Protein AF-A0A431LJW6-F1 (afdb_monomer_lite)

Foldseek 3Di:
DDDDDDDDDDDDDDDPPPPPVPPDPPVPVPVPPVPVVPCDDPDDCLVVLLVQLVVQLVVCVVPHPVSNVVSVVSNVVSVVVVVVVVVVVVVD

pLDDT: mean 73.02, std 16.66, range [39.94, 94.06]

Secondary structure (DSSP, 8-state):
----------------------S----------------PPPPPSHHHHHHHHHHHHHHHHHH-HHHHHHHHHHHHHHHHHHHHHHHHHTT-

Sequence (92 aa):
MMSEDQQPDKAKEPSAEVKTENESVETEWIPGEQLELIRIPPPTIWPATLALGTTGIAFGVVTHWILSLAGLFLFLLGAAGWIEDMRKDVLQ

Radius of gyration: 37.44 Å; chains: 1; bounding box: 113×46×36 Å

Structure (mmCIF, N/CA/C/O backbone):
data_AF-A0A431LJW6-F1
#
_entry.id   AF-A0A431LJW6-F1
#
loop_
_atom_site.group_PDB
_atom_site.id
_atom_site.type_symbol
_atom_site.label_atom_id
_atom_site.label_alt_id
_atom_site.label_comp_id
_atom_site.label_asym_id
_atom_site.label_entity_id
_atom_site.label_seq_id
_atom_site.pdbx_PDB_ins_code
_atom_site.Cartn_x
_atom_site.Cartn_y
_atom_site.Cartn_z
_atom_site.occupancy
_atom_site.B_iso_or_equiv
_atom_site.auth_seq_id
_atom_site.auth_comp_id
_atom_site.auth_asym_id
_atom_site.auth_atom_id
_atom_site.pdbx_PDB_model_num
ATOM 1 N N . MET A 1 1 ? -97.410 39.929 -9.013 1.00 42.62 1 MET A N 1
ATOM 2 C CA . MET A 1 1 ? -97.538 39.427 -7.630 1.00 42.62 1 MET A CA 1
ATOM 3 C C . MET A 1 1 ? -96.643 38.187 -7.552 1.00 42.62 1 MET A C 1
ATOM 5 O O . MET A 1 1 ? -97.151 37.098 -7.749 1.00 42.62 1 MET A O 1
ATOM 9 N N . MET A 1 2 ? -95.311 38.227 -7.649 1.00 39.94 2 MET A N 1
ATOM 10 C CA . MET A 1 2 ? -94.229 38.999 -7.009 1.00 39.94 2 MET A CA 1
ATOM 11 C C . MET A 1 2 ? -94.112 38.783 -5.494 1.00 39.94 2 MET A C 1
ATOM 13 O O . MET A 1 2 ? -95.020 39.186 -4.772 1.00 39.94 2 MET A O 1
ATOM 17 N N . SER A 1 3 ? -92.952 38.224 -5.124 1.00 47.12 3 SER A N 1
ATOM 18 C CA . SER A 1 3 ? -92.307 38.127 -3.806 1.00 47.12 3 SER A CA 1
ATOM 19 C C . SER A 1 3 ? -92.845 37.038 -2.874 1.00 47.12 3 SER A C 1
ATOM 21 O O . SER A 1 3 ? -94.008 37.039 -2.494 1.00 47.12 3 SER A O 1
ATOM 23 N N . GLU A 1 4 ? -92.102 35.935 -2.731 1.00 58.19 4 GLU A N 1
ATOM 24 C CA . GLU A 1 4 ? -90.924 35.798 -1.847 1.00 58.19 4 GLU A CA 1
ATOM 25 C C . GLU A 1 4 ? -91.363 35.882 -0.401 1.00 58.19 4 GLU A C 1
ATOM 27 O O . GLU A 1 4 ? -91.569 36.976 0.091 1.00 58.19 4 GLU A O 1
ATOM 32 N N . ASP A 1 5 ? -91.479 34.723 0.244 1.00 46.19 5 ASP A N 1
ATOM 33 C CA . ASP A 1 5 ? -91.149 34.567 1.652 1.00 46.19 5 ASP A CA 1
ATOM 34 C C . ASP A 1 5 ? -90.956 33.075 1.957 1.00 46.19 5 ASP A C 1
ATOM 36 O O . ASP A 1 5 ? -91.814 32.230 1.704 1.00 46.19 5 ASP A O 1
ATOM 40 N N . GLN A 1 6 ? -89.797 32.799 2.544 1.00 50.00 6 GLN A N 1
ATOM 41 C CA . GLN A 1 6 ? -89.568 31.719 3.494 1.00 50.00 6 GLN A CA 1
ATOM 42 C C . GLN A 1 6 ? -89.463 30.268 2.984 1.00 50.00 6 GLN A C 1
ATOM 44 O O . GLN A 1 6 ? -90.342 29.428 3.160 1.00 50.00 6 GLN A O 1
ATOM 49 N N . GLN A 1 7 ? -88.249 29.933 2.535 1.00 68.12 7 GLN A N 1
ATOM 50 C CA . GLN A 1 7 ? -87.603 28.665 2.899 1.00 68.12 7 GLN A CA 1
ATOM 51 C C . GLN A 1 7 ? -87.509 28.589 4.437 1.00 68.12 7 GLN A C 1
ATOM 53 O O . GLN A 1 7 ? -87.119 29.582 5.059 1.00 68.12 7 GLN A O 1
ATOM 58 N N . PRO A 1 8 ? -87.828 27.455 5.081 1.00 51.97 8 PRO A N 1
ATOM 59 C CA . PRO A 1 8 ? -86.726 26.711 5.691 1.00 51.97 8 PRO A CA 1
ATOM 60 C C . PRO A 1 8 ? -86.987 25.204 5.818 1.00 51.97 8 PRO A C 1
ATOM 62 O O . PRO A 1 8 ? -88.110 24.723 5.751 1.00 51.97 8 PRO A O 1
ATOM 65 N N . ASP A 1 9 ? -85.913 24.500 6.154 1.00 45.84 9 ASP A N 1
ATOM 66 C CA . ASP A 1 9 ? -85.945 23.195 6.805 1.00 45.84 9 ASP A CA 1
ATOM 67 C C . ASP A 1 9 ? -86.200 22.002 5.876 1.00 45.84 9 ASP A C 1
ATOM 69 O O . ASP A 1 9 ? -87.316 21.551 5.640 1.00 45.84 9 ASP A O 1
ATOM 73 N N . LYS A 1 10 ? -85.111 21.356 5.468 1.00 50.47 10 LYS A N 1
ATOM 74 C CA . LYS A 1 10 ? -84.586 20.255 6.284 1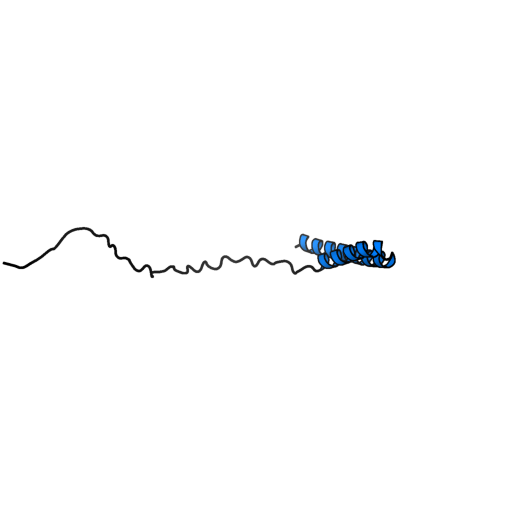.00 50.47 10 LYS A CA 1
ATOM 75 C C . LYS A 1 10 ? -83.702 19.369 5.421 1.00 50.47 10 LYS A C 1
ATOM 77 O O . LYS A 1 10 ? -84.186 18.725 4.502 1.00 50.47 10 LYS A O 1
ATOM 82 N N . ALA A 1 11 ? -82.454 19.250 5.867 1.00 51.31 11 ALA A N 1
ATOM 83 C CA . ALA A 1 11 ? -81.555 18.127 5.628 1.00 51.31 11 ALA A CA 1
ATOM 84 C C . ALA A 1 11 ? -81.149 17.863 4.165 1.00 51.31 11 ALA A C 1
ATOM 86 O O . ALA A 1 11 ? -81.958 17.654 3.281 1.00 51.31 11 ALA A O 1
ATOM 87 N N . LYS A 1 12 ? -79.881 17.711 3.835 1.00 54.44 12 LYS A N 1
ATOM 88 C CA . LYS A 1 12 ? -78.667 17.601 4.629 1.00 54.44 12 LYS A CA 1
ATOM 89 C C . LYS A 1 12 ? -77.560 17.802 3.608 1.00 54.44 12 LYS A C 1
ATOM 91 O O . LYS A 1 12 ? -77.595 17.227 2.523 1.00 54.44 12 LYS A O 1
ATOM 96 N N . GLU A 1 13 ? -76.636 18.658 3.978 1.00 58.00 13 GLU A N 1
ATOM 97 C CA . GLU A 1 13 ? -75.422 18.991 3.259 1.00 58.00 13 GLU A CA 1
ATOM 98 C C . GLU A 1 13 ? -74.575 17.711 3.060 1.00 58.00 13 GLU A C 1
ATOM 100 O O . GLU A 1 13 ? -74.795 16.694 3.728 1.00 58.00 13 GLU A O 1
ATOM 105 N N . PRO A 1 14 ? -73.596 17.736 2.154 1.00 50.03 14 PRO A N 1
ATOM 106 C CA . PRO A 1 14 ? -72.348 18.310 2.615 1.00 50.03 14 PRO A CA 1
ATOM 107 C C . PRO A 1 14 ? -71.778 19.254 1.571 1.00 50.03 14 PRO A C 1
ATOM 109 O O . PRO A 1 14 ? -71.476 18.865 0.444 1.00 50.03 14 PRO A O 1
ATOM 112 N N . SER A 1 15 ? -71.618 20.504 1.991 1.00 51.66 15 SER A N 1
ATOM 113 C CA . SER A 1 15 ? -70.302 21.120 2.020 1.00 51.66 15 SER A CA 1
ATOM 114 C C . SER A 1 15 ? -69.332 20.557 0.981 1.00 51.66 15 SER A C 1
ATOM 116 O O . SER A 1 15 ? -68.401 19.832 1.308 1.00 51.66 15 SER A O 1
ATOM 118 N N . ALA A 1 16 ? -69.466 21.031 -0.256 1.00 51.91 16 ALA A N 1
ATOM 119 C CA . ALA A 1 16 ? -68.287 21.416 -1.023 1.00 51.91 16 ALA A CA 1
ATOM 120 C C . ALA A 1 16 ? -67.737 22.735 -0.447 1.00 51.91 16 ALA A C 1
ATOM 122 O O . ALA A 1 16 ? -67.446 23.691 -1.163 1.00 51.91 16 ALA A O 1
ATOM 123 N N . GLU A 1 17 ? -67.630 22.789 0.882 1.00 49.00 17 GLU A N 1
ATOM 124 C CA . GLU A 1 17 ? -66.636 23.601 1.530 1.00 49.00 17 GLU A CA 1
ATOM 125 C C . GLU A 1 17 ? -65.344 22.950 1.058 1.00 49.00 17 GLU A C 1
ATOM 127 O O . GLU A 1 17 ? -64.940 21.887 1.529 1.00 49.00 17 GLU A O 1
ATOM 132 N N . VAL A 1 18 ? -64.731 23.556 0.043 1.00 57.34 18 VAL A N 1
ATOM 133 C CA . VAL A 1 18 ? -63.283 23.511 -0.093 1.00 57.34 18 VAL A CA 1
ATOM 134 C C . VAL A 1 18 ? -62.794 24.168 1.189 1.00 57.34 18 VAL A C 1
ATOM 136 O O . VAL A 1 18 ? -62.505 25.363 1.229 1.00 57.34 18 VAL A O 1
ATOM 139 N N . LYS A 1 19 ? -62.836 23.388 2.275 1.00 49.03 19 LYS A N 1
ATOM 140 C CA . LYS A 1 19 ? -62.173 23.685 3.516 1.00 49.03 19 LYS A CA 1
ATOM 141 C C . LYS A 1 19 ? -60.743 23.745 3.052 1.00 49.03 19 LYS A C 1
ATOM 143 O O . LYS A 1 19 ? -60.156 22.751 2.631 1.00 49.03 19 LYS A O 1
ATOM 148 N N . THR A 1 20 ? -60.269 24.976 2.968 1.00 54.34 20 THR A N 1
ATOM 149 C CA . THR A 1 20 ? -58.883 25.314 3.173 1.00 54.34 20 THR A CA 1
ATOM 150 C C . THR A 1 20 ? -58.378 24.371 4.253 1.00 54.34 20 THR A C 1
ATOM 152 O O . THR A 1 20 ? -58.577 24.598 5.439 1.00 54.34 20 THR A O 1
ATOM 155 N N . GLU A 1 21 ? -57.791 23.256 3.839 1.00 54.78 21 GLU A N 1
ATOM 156 C CA . GLU A 1 21 ? -56.979 22.411 4.695 1.00 54.78 21 GLU A CA 1
ATOM 157 C C . GLU A 1 21 ? -55.599 23.078 4.707 1.00 54.78 21 GLU A C 1
ATOM 159 O O . GLU A 1 21 ? -54.579 22.564 4.270 1.00 54.78 21 GLU A O 1
ATOM 164 N N . ASN A 1 22 ? -55.621 24.336 5.143 1.00 59.59 22 ASN A N 1
ATOM 165 C CA . ASN A 1 22 ? -54.533 25.012 5.821 1.00 59.59 22 ASN A CA 1
ATOM 166 C C . ASN A 1 22 ? -54.617 24.694 7.326 1.00 59.59 22 ASN A C 1
ATOM 168 O O . ASN A 1 22 ? -54.201 25.495 8.158 1.00 59.59 22 ASN A O 1
ATOM 172 N N . GLU A 1 23 ? -55.170 23.530 7.670 1.00 55.78 23 GLU A N 1
ATOM 173 C CA . GLU A 1 23 ? -55.279 23.013 9.021 1.00 55.78 23 GLU A CA 1
ATOM 174 C C . GLU A 1 23 ? -54.340 21.816 9.113 1.00 55.78 23 GLU A C 1
ATOM 176 O O . GLU A 1 23 ? -54.648 20.705 8.698 1.00 55.78 23 GLU A O 1
ATOM 181 N N . SER A 1 24 ? -53.141 22.124 9.604 1.00 57.41 24 SER A N 1
ATOM 182 C CA . SER A 1 24 ? -52.229 21.182 10.238 1.00 57.41 24 SER A CA 1
ATOM 183 C C . SER A 1 24 ? -51.937 19.900 9.450 1.00 57.41 24 SER A C 1
ATOM 185 O O . SER A 1 24 ? -52.289 18.803 9.878 1.00 57.41 24 SER A O 1
ATOM 187 N N . VAL A 1 25 ? -51.050 20.001 8.452 1.00 59.78 25 VAL A N 1
ATOM 188 C CA . VAL A 1 25 ? -49.875 19.124 8.560 1.00 59.78 25 VAL A CA 1
ATOM 189 C C . VAL A 1 25 ? -49.173 19.609 9.818 1.00 59.78 25 VAL A C 1
ATOM 191 O O . VAL A 1 25 ? -48.335 20.510 9.778 1.00 59.78 25 VAL A O 1
ATOM 194 N N . GLU A 1 26 ? -49.635 19.108 10.965 1.00 58.09 26 GLU A N 1
ATOM 195 C CA . GLU A 1 26 ? -48.829 19.098 12.161 1.00 58.09 26 GLU A CA 1
ATOM 196 C C . GLU A 1 26 ? -47.521 18.504 11.668 1.00 58.09 26 GLU A C 1
ATOM 198 O O . GLU A 1 26 ? -47.460 17.377 11.172 1.00 58.09 26 GLU A O 1
ATOM 203 N N . THR A 1 27 ? -46.478 19.324 11.680 1.00 62.41 27 THR A N 1
ATOM 204 C CA . THR A 1 27 ? -45.138 18.811 11.844 1.00 62.41 27 THR A CA 1
ATOM 205 C C . THR A 1 27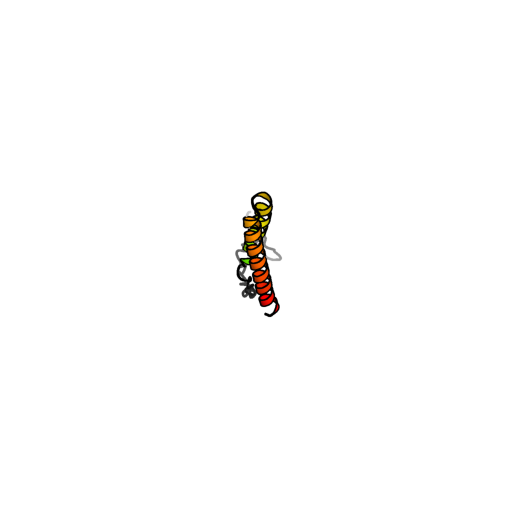 ? -45.196 18.067 13.169 1.00 62.41 27 THR A C 1
ATOM 207 O O . THR A 1 27 ? -44.833 18.631 14.203 1.00 62.41 27 THR A O 1
ATOM 210 N N . GLU A 1 28 ? -45.759 16.856 13.163 1.00 61.03 28 GLU A N 1
ATOM 211 C CA . GLU A 1 28 ? -45.567 15.892 14.215 1.00 61.03 28 GLU A CA 1
ATOM 212 C C . GLU A 1 28 ? -44.068 15.698 14.153 1.00 61.03 28 GLU A C 1
ATOM 214 O O . GLU A 1 28 ? -43.508 15.076 13.245 1.00 61.03 28 GLU A O 1
ATOM 219 N N . TRP A 1 29 ? -43.406 16.460 15.017 1.00 67.56 29 TRP A N 1
ATOM 220 C CA . TRP A 1 29 ? -42.002 16.343 15.270 1.00 67.56 29 TRP A CA 1
ATOM 221 C C . TRP A 1 29 ? -41.869 14.909 15.731 1.00 67.56 29 TRP A C 1
ATOM 223 O O . TRP A 1 29 ? -42.184 14.610 16.880 1.00 67.56 29 TRP A O 1
ATOM 233 N N . ILE A 1 30 ? -41.512 14.017 14.801 1.00 67.88 30 ILE A N 1
ATOM 234 C CA . ILE A 1 30 ? -41.172 12.649 15.144 1.00 67.88 30 ILE A CA 1
ATOM 235 C C . ILE A 1 30 ? -40.054 12.828 16.158 1.00 67.88 30 ILE A C 1
ATOM 237 O O . ILE A 1 30 ? -39.014 1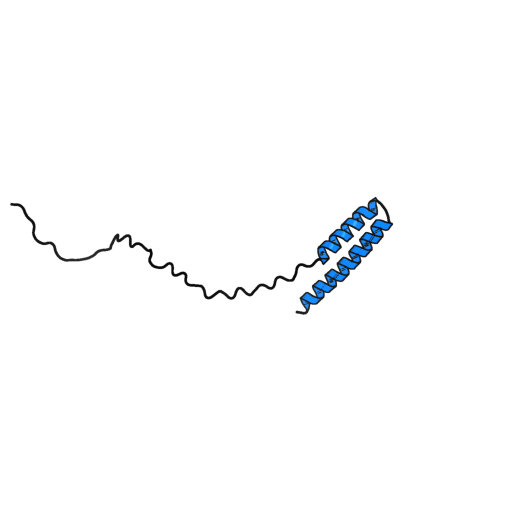3.383 15.780 1.00 67.88 30 ILE A O 1
ATOM 241 N N . PRO A 1 31 ? -40.300 12.505 17.442 1.00 69.12 31 PRO A N 1
ATOM 242 C CA . PRO A 1 31 ? -39.352 12.761 18.502 1.00 69.12 31 PRO A CA 1
ATOM 243 C C . PRO A 1 31 ? -38.100 12.036 18.103 1.00 69.12 31 PRO A C 1
ATOM 245 O O . PRO A 1 31 ? -38.148 10.810 18.073 1.00 69.12 31 PRO A O 1
ATOM 248 N N . GLY A 1 32 ? -37.094 12.820 17.676 1.00 64.69 32 GLY A N 1
ATOM 249 C CA . GLY A 1 32 ? -36.112 12.390 16.686 1.00 64.69 32 GLY A CA 1
ATOM 250 C C . GLY A 1 32 ? -35.821 10.929 16.896 1.00 64.69 32 GLY A C 1
ATOM 251 O O . GLY A 1 32 ? -35.265 10.609 17.951 1.00 64.69 32 GLY A O 1
ATOM 252 N N . GLU A 1 33 ? -36.303 10.068 15.976 1.00 61.62 33 GLU A N 1
ATOM 253 C CA . GLU A 1 33 ? -35.861 8.676 15.928 1.00 61.62 33 GLU A CA 1
ATOM 254 C C . GLU A 1 33 ? -34.383 8.789 16.188 1.00 61.62 33 GLU A C 1
ATOM 256 O O . GLU A 1 33 ? -33.723 9.535 15.462 1.00 61.62 33 GLU A O 1
ATOM 261 N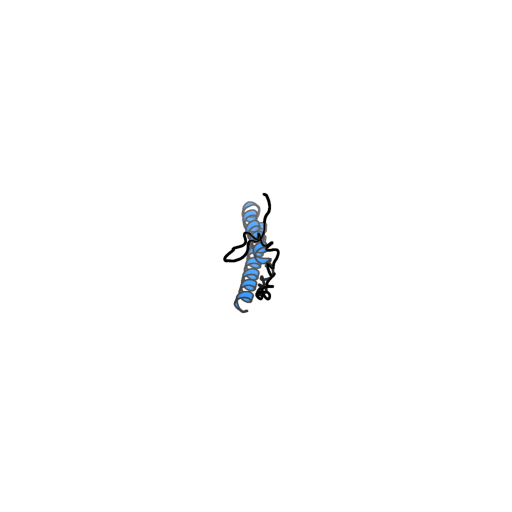 N . GLN A 1 34 ? -33.944 8.267 17.337 1.00 62.03 34 GLN A N 1
ATOM 262 C CA . GLN A 1 34 ? -32.589 8.439 17.818 1.00 62.03 34 GLN A CA 1
ATOM 263 C C . GLN A 1 34 ? -31.768 7.909 16.664 1.00 62.03 34 GLN A C 1
ATOM 265 O O . GLN A 1 34 ? -31.727 6.695 16.474 1.00 62.03 34 GLN A O 1
ATOM 270 N N . LEU A 1 35 ? -31.278 8.814 15.811 1.00 63.84 35 LEU A N 1
ATOM 271 C CA . LEU A 1 35 ? -30.509 8.474 14.640 1.00 63.84 35 LEU A CA 1
ATOM 272 C C . LEU A 1 35 ? -29.273 7.951 15.315 1.00 63.84 35 LEU A C 1
ATOM 274 O O . LEU A 1 35 ? -28.454 8.763 15.749 1.00 63.84 35 LEU A O 1
ATOM 278 N N . GLU A 1 36 ? -29.262 6.637 15.572 1.00 64.81 36 GLU A N 1
ATOM 279 C CA . GLU A 1 36 ? -28.173 5.921 16.202 1.00 64.81 36 GLU A CA 1
ATOM 280 C C . GLU A 1 36 ? -26.981 6.478 15.478 1.00 64.81 36 GLU A C 1
ATOM 282 O O . GLU A 1 36 ? -26.904 6.337 14.256 1.00 64.81 36 GLU A O 1
ATOM 287 N N . LEU A 1 37 ? -26.216 7.305 16.195 1.00 65.44 37 LEU A N 1
ATOM 288 C CA . LEU A 1 37 ? -25.276 8.219 15.584 1.00 65.44 37 LEU A CA 1
ATOM 289 C C . LEU A 1 37 ? -24.239 7.296 14.982 1.00 65.44 37 LEU A C 1
ATOM 291 O O . LEU A 1 37 ? -23.363 6.828 15.710 1.00 65.44 37 LEU A O 1
ATOM 295 N N . ILE A 1 38 ? -24.448 6.915 13.716 1.00 70.25 38 ILE A N 1
ATOM 296 C CA . ILE A 1 38 ? -23.803 5.748 13.144 1.00 70.25 38 ILE A CA 1
ATOM 297 C C . ILE A 1 38 ? -22.343 6.135 13.141 1.00 70.25 38 ILE A C 1
ATOM 299 O O . ILE A 1 38 ? -21.921 7.079 12.466 1.00 70.25 38 ILE A O 1
ATOM 303 N N . ARG A 1 39 ? -21.596 5.521 14.056 1.00 71.56 39 ARG A N 1
ATOM 304 C CA . ARG A 1 39 ? -20.210 5.876 14.293 1.00 71.56 39 ARG A CA 1
ATOM 305 C C . ARG A 1 39 ? -19.473 5.284 13.112 1.00 71.56 39 ARG A C 1
ATOM 307 O O . ARG A 1 39 ? -19.053 4.134 13.153 1.00 71.56 39 ARG A O 1
ATOM 314 N N . ILE A 1 40 ? -19.413 6.038 12.016 1.00 75.19 40 ILE A N 1
ATOM 315 C CA . ILE A 1 40 ? -18.647 5.611 10.857 1.00 75.19 40 ILE A CA 1
ATOM 316 C C . ILE A 1 40 ? -17.203 5.518 11.347 1.00 75.19 40 ILE A C 1
ATOM 318 O O . ILE A 1 40 ? -16.702 6.497 11.921 1.00 75.19 40 ILE A O 1
ATOM 322 N N . PRO A 1 41 ? -16.563 4.343 11.211 1.00 72.31 41 PRO A N 1
ATOM 323 C CA . PRO A 1 41 ? -15.183 4.188 11.621 1.00 72.31 41 PRO A CA 1
ATOM 324 C C . PRO A 1 41 ? -14.345 5.263 10.921 1.00 72.31 41 PRO A C 1
ATOM 326 O O . PRO A 1 41 ? -14.628 5.624 9.771 1.00 72.31 41 PRO A O 1
ATOM 329 N N . PRO A 1 42 ? -13.360 5.844 11.622 1.00 73.19 42 PRO A N 1
ATOM 330 C CA . PRO A 1 42 ? -12.548 6.909 11.062 1.00 73.19 42 PRO A CA 1
ATOM 331 C C . PRO A 1 42 ? -11.911 6.447 9.742 1.00 73.19 42 PRO A C 1
ATOM 333 O O . PRO A 1 42 ? -11.579 5.269 9.596 1.00 73.19 42 PRO A O 1
ATOM 336 N N . PRO A 1 43 ? -11.741 7.351 8.763 1.00 74.12 43 PRO A N 1
ATOM 337 C CA . PRO A 1 43 ? -11.192 6.991 7.463 1.00 74.12 43 PRO A CA 1
ATOM 338 C C . PRO A 1 43 ? -9.814 6.329 7.619 1.00 74.12 43 PRO A C 1
ATOM 340 O O . PRO A 1 43 ? -8.877 6.934 8.140 1.00 74.12 43 PRO A O 1
ATOM 343 N N . THR A 1 44 ? -9.699 5.080 7.159 1.00 81.44 44 THR A N 1
ATOM 344 C CA . THR A 1 44 ? -8.472 4.278 7.240 1.00 81.44 44 THR A CA 1
ATOM 345 C C . THR A 1 44 ? -7.543 4.580 6.060 1.00 81.44 44 THR A C 1
ATOM 347 O O . THR A 1 44 ? -7.944 4.532 4.896 1.00 81.44 44 THR A O 1
ATOM 350 N N . ILE A 1 45 ? -6.282 4.924 6.343 1.00 85.50 45 ILE A N 1
ATOM 351 C CA . ILE A 1 45 ? -5.276 5.267 5.316 1.00 85.50 45 ILE A CA 1
ATOM 352 C C . ILE A 1 45 ? -4.624 4.016 4.697 1.00 85.50 45 ILE A C 1
ATOM 354 O O . ILE A 1 45 ? -3.992 4.082 3.642 1.00 85.50 45 ILE A O 1
ATOM 358 N N . TRP A 1 46 ? -4.778 2.855 5.336 1.00 86.75 46 TRP A N 1
ATOM 359 C CA . TRP A 1 46 ? -4.075 1.624 4.974 1.00 86.75 46 TRP A CA 1
ATOM 360 C C . TRP A 1 46 ? -4.338 1.111 3.546 1.00 86.75 46 TRP A C 1
ATOM 362 O O . TRP A 1 46 ? -3.365 0.736 2.882 1.00 86.75 46 TRP A O 1
ATOM 372 N N . PRO A 1 47 ? -5.577 1.148 3.006 1.00 85.94 47 PRO A N 1
ATOM 373 C CA . PRO A 1 47 ? -5.844 0.737 1.626 1.00 85.94 47 PRO A CA 1
ATOM 374 C C . PRO A 1 47 ? -5.081 1.580 0.597 1.00 85.94 47 PRO A C 1
ATOM 376 O O . PRO A 1 47 ? -4.610 1.054 -0.412 1.00 85.94 47 PRO A O 1
ATOM 379 N N . ALA A 1 48 ? -4.906 2.878 0.865 1.00 89.06 48 ALA A N 1
ATOM 380 C CA . ALA A 1 48 ? -4.155 3.771 -0.013 1.00 89.06 48 ALA A CA 1
ATOM 381 C C . ALA A 1 48 ? -2.661 3.410 -0.030 1.00 89.06 48 ALA A C 1
ATOM 383 O O . ALA A 1 48 ? -2.059 3.330 -1.102 1.00 89.06 48 ALA A O 1
ATOM 384 N N . THR A 1 49 ? -2.075 3.115 1.136 1.00 90.06 49 THR A N 1
ATOM 385 C CA . THR A 1 49 ? -0.682 2.648 1.249 1.00 90.06 49 THR A CA 1
ATOM 386 C C . THR A 1 49 ? -0.468 1.323 0.510 1.00 90.06 49 THR A C 1
ATOM 388 O O . THR A 1 49 ? 0.521 1.173 -0.210 1.00 90.06 49 THR A O 1
ATOM 391 N N . LEU A 1 50 ? -1.411 0.382 0.623 1.00 90.94 50 LEU A N 1
ATOM 392 C CA . LEU A 1 50 ? -1.383 -0.888 -0.112 1.00 90.94 50 LEU A CA 1
ATOM 393 C C . LEU A 1 50 ? -1.445 -0.695 -1.630 1.00 90.94 50 LEU A C 1
ATOM 395 O O . LEU A 1 50 ? -0.673 -1.324 -2.361 1.00 90.94 50 LEU A O 1
ATOM 399 N N . ALA A 1 51 ? -2.330 0.180 -2.111 1.00 92.19 51 ALA A N 1
ATOM 400 C CA . ALA A 1 51 ? -2.443 0.498 -3.532 1.00 92.19 51 ALA A CA 1
ATOM 401 C C . ALA A 1 51 ? -1.151 1.132 -4.073 1.00 92.19 51 ALA A C 1
ATOM 403 O O . ALA A 1 51 ? -0.674 0.744 -5.143 1.00 92.19 51 ALA A O 1
ATOM 404 N N . LEU A 1 52 ? -0.540 2.045 -3.309 1.00 92.00 52 LEU A N 1
ATOM 405 C CA . LEU A 1 52 ? 0.751 2.657 -3.636 1.00 92.00 52 LEU A CA 1
ATOM 406 C C . LEU A 1 52 ? 1.878 1.620 -3.699 1.00 92.00 52 LEU A C 1
ATOM 408 O O . LEU A 1 52 ? 2.623 1.595 -4.679 1.00 92.00 52 LEU A O 1
ATOM 412 N N . GLY A 1 53 ? 1.971 0.733 -2.704 1.00 91.88 53 GLY A N 1
ATOM 413 C CA . GLY A 1 53 ? 2.943 -0.363 -2.694 1.00 91.88 53 GLY A CA 1
ATOM 414 C C . GLY A 1 53 ? 2.769 -1.301 -3.889 1.00 91.88 53 GLY A C 1
ATOM 415 O O . GLY A 1 53 ? 3.726 -1.555 -4.614 1.00 91.88 53 GLY A O 1
ATOM 416 N N . THR A 1 54 ? 1.536 -1.734 -4.163 1.00 92.94 54 THR A N 1
ATOM 417 C CA . THR A 1 54 ? 1.210 -2.622 -5.296 1.00 92.94 54 THR A CA 1
ATOM 418 C C . THR A 1 54 ? 1.554 -1.979 -6.639 1.00 92.94 54 THR A C 1
ATOM 420 O O . THR A 1 54 ? 2.187 -2.608 -7.486 1.00 92.94 54 THR A O 1
ATOM 423 N N . THR A 1 55 ? 1.195 -0.705 -6.819 1.00 94.06 55 THR A N 1
ATOM 424 C CA . THR A 1 55 ? 1.527 0.067 -8.026 1.00 94.06 55 THR A CA 1
ATOM 425 C C . THR A 1 55 ? 3.040 0.204 -8.180 1.00 94.06 55 THR A C 1
ATOM 427 O O . THR A 1 55 ? 3.571 0.007 -9.272 1.00 94.06 55 THR A O 1
ATOM 430 N N . GLY A 1 56 ? 3.750 0.475 -7.080 1.00 91.44 56 GLY A N 1
ATOM 431 C CA . GLY A 1 56 ? 5.208 0.548 -7.046 1.00 91.44 56 GLY A CA 1
ATOM 432 C C . GLY A 1 56 ? 5.886 -0.777 -7.399 1.00 91.44 56 GLY A C 1
ATOM 433 O O . GLY A 1 56 ? 6.858 -0.766 -8.147 1.00 91.44 56 GLY A O 1
ATOM 434 N N . ILE A 1 57 ? 5.358 -1.916 -6.938 1.00 92.00 57 ILE A N 1
ATOM 435 C CA . ILE A 1 57 ? 5.843 -3.250 -7.331 1.00 92.00 57 ILE A CA 1
ATOM 436 C C . ILE A 1 57 ? 5.624 -3.459 -8.828 1.00 92.00 57 ILE A C 1
ATOM 438 O O . ILE A 1 57 ? 6.573 -3.775 -9.541 1.00 92.00 57 ILE A O 1
ATOM 442 N N . ALA A 1 58 ? 4.398 -3.245 -9.317 1.00 90.56 58 ALA A N 1
ATOM 443 C CA . ALA A 1 58 ? 4.059 -3.446 -10.725 1.00 90.56 58 ALA A CA 1
ATOM 444 C C . ALA A 1 58 ? 4.937 -2.588 -11.652 1.00 90.56 58 ALA A C 1
ATOM 446 O O . ALA A 1 58 ? 5.456 -3.080 -12.652 1.00 90.56 58 ALA A O 1
ATOM 447 N N . PHE A 1 59 ? 5.164 -1.325 -11.288 1.00 91.50 59 PHE A N 1
ATOM 448 C CA . PHE A 1 59 ? 6.036 -0.417 -12.030 1.00 91.50 59 PHE A CA 1
ATOM 449 C C . PHE A 1 59 ? 7.530 -0.753 -11.867 1.00 91.50 59 PHE A C 1
ATOM 451 O O . PHE A 1 59 ? 8.312 -0.667 -12.818 1.00 91.50 59 PHE A O 1
ATOM 458 N N . GLY A 1 60 ? 7.938 -1.164 -10.668 1.00 89.25 60 GLY A N 1
ATOM 459 C CA . GLY A 1 60 ? 9.315 -1.507 -10.326 1.00 89.25 60 GLY A CA 1
ATOM 460 C C . GLY A 1 60 ? 9.806 -2.764 -11.032 1.00 89.25 60 GLY A C 1
ATOM 461 O O . GLY A 1 60 ? 10.926 -2.773 -11.531 1.00 89.25 60 GLY A O 1
ATOM 462 N N . VAL A 1 61 ? 8.962 -3.789 -11.171 1.00 91.75 61 VAL A N 1
ATOM 463 C CA . VAL A 1 61 ? 9.296 -5.010 -11.927 1.00 91.75 61 VAL A CA 1
ATOM 464 C C . VAL A 1 61 ? 9.679 -4.687 -13.378 1.00 91.75 61 VAL A C 1
ATOM 466 O O . VAL A 1 61 ? 10.555 -5.342 -13.938 1.00 91.75 61 VAL A O 1
ATOM 469 N N . VAL A 1 62 ? 9.071 -3.653 -13.972 1.00 89.88 62 VAL A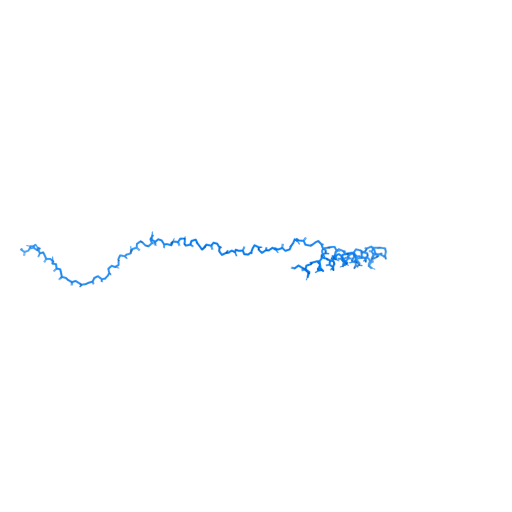 N 1
ATOM 470 C CA . VAL A 1 62 ? 9.335 -3.232 -15.359 1.00 89.88 62 VAL A CA 1
ATOM 471 C C . VAL A 1 62 ? 10.590 -2.360 -15.477 1.00 89.88 62 VAL A C 1
ATOM 473 O O . VAL A 1 62 ? 11.301 -2.440 -16.476 1.00 89.88 62 VAL A O 1
ATOM 476 N N . THR A 1 63 ? 10.873 -1.517 -14.481 1.00 90.31 63 THR A N 1
ATOM 477 C CA . THR A 1 63 ? 11.942 -0.504 -14.552 1.00 90.31 63 THR A CA 1
ATOM 478 C C . THR A 1 63 ? 13.224 -0.924 -13.837 1.00 90.31 63 THR A C 1
ATOM 480 O O . THR A 1 63 ? 14.315 -0.846 -14.410 1.00 90.31 63 THR A O 1
ATOM 483 N N . HIS A 1 64 ? 13.124 -1.331 -12.568 1.00 90.81 64 HIS A N 1
ATOM 484 C CA . HIS A 1 64 ? 14.281 -1.642 -11.739 1.00 90.81 64 HIS A CA 1
ATOM 485 C C . HIS A 1 64 ? 13.946 -2.457 -10.483 1.00 90.81 64 HIS A C 1
ATOM 487 O O . HIS A 1 64 ? 13.032 -2.135 -9.722 1.00 90.81 64 HIS A O 1
ATOM 493 N N . TRP A 1 65 ? 14.802 -3.434 -10.173 1.00 91.75 65 TRP A N 1
ATOM 494 C CA . TRP A 1 65 ? 14.643 -4.334 -9.024 1.00 91.75 65 TRP A CA 1
ATOM 495 C C . TRP A 1 65 ? 14.601 -3.579 -7.684 1.00 91.75 65 TRP A C 1
ATOM 497 O O . TRP A 1 65 ? 13.877 -3.974 -6.775 1.00 91.75 65 TRP A O 1
ATOM 507 N N . ILE A 1 66 ? 15.309 -2.448 -7.575 1.00 90.81 66 ILE A N 1
ATOM 508 C CA . ILE A 1 66 ? 15.301 -1.583 -6.381 1.00 90.81 66 ILE A CA 1
ATOM 509 C C . ILE A 1 66 ? 13.922 -0.956 -6.142 1.00 90.81 66 ILE A C 1
ATOM 511 O O . ILE A 1 66 ? 13.445 -0.958 -5.008 1.00 90.81 66 ILE A O 1
ATOM 515 N N . LEU A 1 67 ? 13.255 -0.460 -7.192 1.00 87.56 67 LEU A N 1
ATOM 516 C CA . LEU A 1 67 ? 11.889 0.066 -7.072 1.00 87.56 67 LEU A CA 1
ATOM 517 C C . LEU A 1 67 ? 10.915 -1.049 -6.686 1.00 87.56 67 LEU A C 1
ATOM 519 O O . LEU A 1 67 ? 10.032 -0.831 -5.860 1.00 87.56 67 LEU A O 1
ATOM 523 N N . SER A 1 68 ? 11.115 -2.255 -7.226 1.00 89.69 68 SER A N 1
ATOM 524 C CA . SER A 1 68 ? 10.314 -3.420 -6.848 1.00 89.69 68 SER A CA 1
ATOM 525 C C . SER A 1 68 ? 10.487 -3.781 -5.368 1.00 89.69 68 SER A C 1
ATOM 527 O O . SER A 1 68 ? 9.493 -4.076 -4.707 1.00 89.69 68 SER A O 1
ATOM 529 N N . LEU A 1 69 ? 11.712 -3.728 -4.825 1.00 93.25 69 LEU A N 1
ATOM 530 C CA . LEU A 1 69 ? 11.952 -3.936 -3.391 1.00 93.25 69 LEU A CA 1
ATOM 531 C C . LEU A 1 69 ? 11.275 -2.852 -2.548 1.00 93.25 69 LEU A C 1
ATOM 533 O O . LEU A 1 69 ? 10.602 -3.177 -1.573 1.00 93.25 69 LEU A O 1
ATOM 537 N N . ALA A 1 70 ? 11.421 -1.579 -2.921 1.00 93.25 70 ALA A N 1
ATOM 538 C CA . ALA A 1 70 ? 10.797 -0.473 -2.198 1.00 93.25 70 ALA A CA 1
ATOM 539 C C . ALA A 1 70 ? 9.262 -0.600 -2.173 1.00 93.25 70 ALA A C 1
ATOM 541 O O . ALA A 1 70 ? 8.646 -0.449 -1.116 1.00 93.25 70 ALA A O 1
ATOM 542 N N . GLY A 1 71 ? 8.650 -0.948 -3.310 1.00 89.62 71 GLY A N 1
ATOM 543 C CA . GLY A 1 71 ? 7.217 -1.232 -3.403 1.00 89.62 71 GLY A CA 1
ATOM 544 C C . GLY A 1 71 ? 6.794 -2.425 -2.542 1.00 89.62 71 GLY A C 1
ATOM 545 O O . GLY A 1 71 ? 5.769 -2.352 -1.868 1.00 89.62 71 GLY A O 1
ATOM 546 N N . LEU A 1 72 ? 7.601 -3.491 -2.503 1.00 92.75 72 LEU A N 1
ATOM 547 C CA . LEU A 1 72 ? 7.343 -4.667 -1.667 1.00 92.75 72 LEU A CA 1
ATOM 548 C C . LEU A 1 72 ? 7.376 -4.326 -0.176 1.00 92.75 72 LEU A C 1
ATOM 550 O O . LEU A 1 72 ? 6.490 -4.748 0.564 1.00 92.75 72 LEU A O 1
ATOM 554 N N . PHE A 1 73 ? 8.345 -3.520 0.262 1.00 94.06 73 PHE A N 1
ATOM 555 C CA . PHE A 1 73 ? 8.381 -3.010 1.632 1.00 94.06 73 PHE A CA 1
ATOM 556 C C . PHE A 1 73 ? 7.121 -2.201 1.958 1.00 94.06 73 PHE A C 1
ATOM 558 O O . PHE A 1 73 ? 6.474 -2.477 2.966 1.00 94.06 73 PHE A O 1
ATOM 565 N N . LEU A 1 74 ? 6.725 -1.259 1.094 1.00 91.62 74 LEU A N 1
ATOM 566 C CA . LEU A 1 74 ? 5.494 -0.479 1.282 1.00 91.62 74 LEU A CA 1
ATOM 567 C C . LEU A 1 74 ? 4.248 -1.365 1.360 1.00 91.62 74 LEU A C 1
ATOM 569 O O . LEU A 1 74 ? 3.388 -1.146 2.211 1.00 91.62 74 LEU A O 1
ATOM 573 N N . PHE A 1 75 ? 4.159 -2.371 0.491 1.00 92.31 75 PHE A N 1
ATOM 574 C CA . PHE A 1 75 ? 3.056 -3.322 0.475 1.00 92.31 75 PHE A CA 1
ATOM 575 C C . PHE A 1 75 ? 2.984 -4.125 1.778 1.00 92.31 75 PHE A C 1
ATOM 577 O O . PHE A 1 75 ? 1.914 -4.226 2.371 1.00 92.31 75 PHE A O 1
ATOM 584 N N . LEU A 1 76 ? 4.114 -4.641 2.269 1.00 93.69 76 LEU A N 1
ATOM 585 C CA . LEU A 1 76 ? 4.169 -5.385 3.531 1.00 93.69 76 LEU A CA 1
ATOM 586 C C . LEU A 1 76 ? 3.810 -4.505 4.735 1.00 93.69 76 LEU A C 1
ATOM 588 O O . LEU A 1 76 ? 3.049 -4.941 5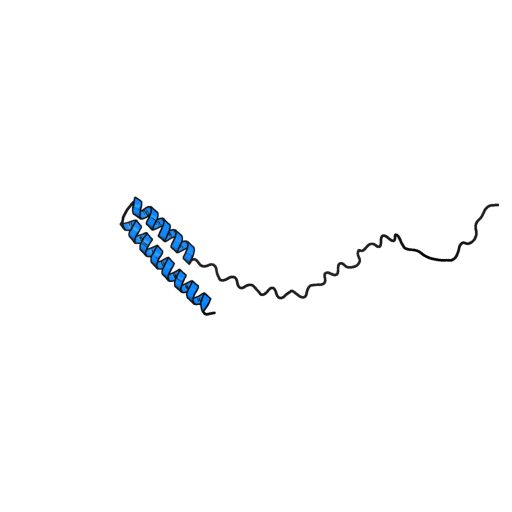.597 1.00 93.69 76 LEU A O 1
ATOM 592 N N . LEU A 1 77 ? 4.309 -3.265 4.780 1.00 90.75 77 LEU A N 1
ATOM 593 C CA . LEU A 1 77 ? 3.962 -2.302 5.831 1.00 90.75 77 LEU A CA 1
ATOM 594 C C . LEU A 1 77 ? 2.469 -1.947 5.794 1.00 90.75 77 LEU A C 1
ATOM 596 O O . LEU A 1 77 ? 1.818 -1.923 6.838 1.00 90.75 77 LEU A O 1
ATOM 600 N N . GLY A 1 78 ? 1.922 -1.705 4.600 1.00 88.88 78 GLY A N 1
ATOM 601 C CA . GLY A 1 78 ? 0.502 -1.428 4.399 1.00 88.88 78 GLY A CA 1
ATOM 602 C C . GLY A 1 78 ? -0.382 -2.608 4.801 1.00 88.88 78 GLY A C 1
ATOM 603 O O . GLY A 1 78 ? -1.374 -2.411 5.494 1.00 88.88 78 GLY A O 1
ATOM 604 N N . ALA A 1 79 ? 0.007 -3.832 4.433 1.00 89.19 79 ALA A N 1
ATOM 605 C CA . ALA A 1 79 ? -0.706 -5.051 4.805 1.00 89.19 79 ALA A CA 1
ATOM 606 C C . ALA A 1 79 ? -0.690 -5.264 6.321 1.00 89.19 79 ALA A C 1
ATOM 608 O O . ALA A 1 79 ? -1.738 -5.493 6.917 1.00 89.19 79 ALA A O 1
ATOM 609 N N . ALA A 1 80 ? 0.479 -5.143 6.956 1.00 87.12 80 ALA A N 1
ATOM 610 C CA . ALA A 1 80 ? 0.617 -5.302 8.400 1.00 87.12 80 ALA A CA 1
ATOM 611 C C . ALA A 1 80 ? -0.223 -4.272 9.169 1.00 87.12 80 ALA A C 1
ATOM 613 O O . ALA A 1 80 ? -0.930 -4.631 10.109 1.00 87.12 80 ALA A O 1
ATOM 614 N N . GLY A 1 81 ? -0.191 -3.009 8.742 1.00 84.62 81 GLY A N 1
ATOM 615 C CA . GLY A 1 81 ? -0.994 -1.959 9.354 1.00 84.62 81 GLY A CA 1
ATOM 616 C C . GLY A 1 81 ? -2.493 -2.121 9.128 1.00 84.62 81 GLY A C 1
ATOM 617 O O . GLY A 1 81 ? -3.265 -1.892 10.052 1.00 84.62 81 GLY A O 1
ATOM 618 N N . TRP A 1 82 ? -2.910 -2.599 7.953 1.00 84.56 82 TRP A N 1
ATOM 619 C CA . TRP A 1 82 ? -4.319 -2.880 7.678 1.00 84.56 82 TRP A CA 1
ATOM 620 C C . TRP A 1 82 ? -4.853 -4.049 8.511 1.00 84.56 82 TRP A C 1
ATOM 622 O O . TRP A 1 82 ? -5.953 -3.977 9.050 1.00 84.56 82 TRP A O 1
ATOM 632 N N . ILE A 1 83 ? -4.055 -5.111 8.663 1.00 82.94 83 ILE A N 1
ATOM 633 C CA . ILE A 1 83 ? -4.396 -6.271 9.500 1.00 82.94 83 ILE A CA 1
ATOM 634 C C . ILE A 1 83 ? -4.485 -5.863 10.980 1.00 82.94 83 ILE A C 1
ATOM 636 O O . ILE A 1 83 ? -5.346 -6.356 11.706 1.00 82.94 83 ILE A O 1
ATOM 640 N N . GLU A 1 84 ? -3.614 -4.963 11.438 1.00 78.81 84 GLU A N 1
ATOM 641 C CA . GLU A 1 84 ? -3.662 -4.392 12.789 1.00 78.81 84 GLU A CA 1
ATOM 642 C C . GLU A 1 84 ? -4.922 -3.549 13.027 1.00 78.81 84 GLU A C 1
ATOM 644 O O . GLU A 1 84 ? -5.528 -3.655 14.092 1.00 78.81 84 GLU A O 1
ATOM 649 N N . ASP A 1 85 ? -5.305 -2.730 12.046 1.00 79.00 85 ASP A N 1
ATOM 650 C CA . ASP A 1 85 ? -6.513 -1.894 12.070 1.00 79.00 85 ASP A CA 1
ATOM 651 C C . ASP A 1 85 ? -7.768 -2.771 12.173 1.00 79.00 85 ASP A C 1
ATOM 653 O O . ASP A 1 85 ? -8.513 -2.692 13.146 1.00 79.00 85 ASP A O 1
ATOM 657 N N . MET A 1 86 ? -7.892 -3.744 11.264 1.00 76.38 86 MET A N 1
ATOM 658 C CA . MET A 1 86 ? -8.999 -4.706 11.245 1.00 76.38 86 MET A CA 1
ATOM 659 C C . MET A 1 86 ? -9.083 -5.531 12.535 1.00 76.38 86 MET A C 1
ATOM 661 O O . MET A 1 86 ? -10.170 -5.886 12.985 1.00 76.38 86 MET A O 1
ATOM 665 N N . ARG A 1 87 ? -7.944 -5.848 13.167 1.00 71.50 87 ARG A N 1
ATOM 666 C CA . ARG A 1 87 ? -7.936 -6.589 14.438 1.00 71.50 87 ARG A CA 1
ATOM 667 C C . ARG A 1 87 ? -8.455 -5.753 15.607 1.00 71.50 87 ARG A C 1
ATOM 669 O O . ARG A 1 87 ? -9.045 -6.323 16.524 1.00 71.50 87 ARG A O 1
ATOM 676 N N . LYS A 1 88 ? -8.230 -4.438 15.603 1.00 64.31 88 LYS A N 1
ATOM 677 C CA . LYS A 1 88 ? -8.774 -3.537 16.633 1.00 64.31 88 LYS A CA 1
ATOM 678 C C . LYS A 1 88 ? -10.287 -3.399 16.501 1.00 64.31 88 LYS A C 1
ATOM 680 O O . LYS A 1 88 ? -10.959 -3.356 17.526 1.00 64.31 88 LYS A O 1
ATOM 685 N N . ASP A 1 89 ? -10.797 -3.431 15.274 1.00 62.19 89 ASP A N 1
ATOM 686 C CA . ASP A 1 89 ? -12.231 -3.317 14.995 1.00 62.19 89 ASP A CA 1
ATOM 687 C C . ASP A 1 89 ? -13.031 -4.560 15.425 1.00 62.19 89 ASP A C 1
ATOM 689 O O . ASP A 1 89 ? -14.168 -4.435 15.858 1.00 62.19 89 ASP A O 1
ATOM 693 N N . VAL A 1 90 ? -12.447 -5.765 15.359 1.00 59.78 90 VAL A N 1
ATOM 694 C CA . VAL A 1 90 ? -13.133 -7.029 15.723 1.00 59.78 90 VAL A CA 1
ATOM 695 C C . VAL A 1 90 ? -13.226 -7.260 17.245 1.00 59.78 90 VAL A C 1
ATOM 697 O O . VAL A 1 90 ? -13.968 -8.133 17.692 1.00 59.78 90 VAL A O 1
ATOM 700 N N . LEU A 1 91 ? -12.474 -6.508 18.057 1.00 57.19 91 LEU A N 1
ATOM 701 C CA . LEU A 1 91 ? -12.430 -6.656 19.523 1.00 57.19 91 LEU A CA 1
ATOM 702 C C . LEU A 1 91 ? -13.257 -5.602 20.292 1.00 57.19 91 LEU A C 1
ATOM 704 O O . LEU A 1 91 ? -13.230 -5.614 21.526 1.00 57.19 91 LEU A O 1
ATOM 708 N N . GLN A 1 92 ? -13.960 -4.700 19.600 1.00 49.69 92 GLN A N 1
ATOM 709 C CA . GLN A 1 92 ? -14.869 -3.690 20.172 1.00 49.69 92 GLN A CA 1
ATOM 710 C C . GLN A 1 92 ? -16.330 -4.062 19.911 1.00 49.69 92 GLN A C 1
ATOM 712 O O . GLN A 1 92 ? -17.160 -3.693 20.772 1.00 49.69 92 GLN A O 1
#